Protein AF-A0A220S473-F1 (afdb_monomer)

Mean predicted aligned error: 5.63 Å

Radius of gyration: 16.6 Å; Cα contacts (8 Å, |Δi|>4): 267; chains: 1; bounding box: 44×37×50 Å

Nearest PDB structures (foldseek):
  3cfi-assembly1_A  TM=4.006E-01  e=9.241E-01  Vibrio vulnificus
  3ci0-assembly1_I  TM=5.214E-01  e=5.793E+00  Escherichia coli

Secondary structure (DSSP, 8-state):
-EEEE-TT--EEEEE--TTTGGGGGGGGSTTPPP--SS-PPPEEEEEEETTEEEEEEEEE-TT-TT--EEEEEE-TTTTSTT----GGGEEEEEETTT-TT--B--SPPEEEEEEETTEEEEEEE---BPP---PPP-

pLDDT: mean 88.76, std 12.08, range [38.31, 98.06]

Solvent-accessible surface area (backbone atoms only — not comparable to full-atom values): 8251 Å² total; per-residue (Å²): 91,50,76,41,56,51,96,87,64,52,76,59,45,76,48,71,58,76,63,36,59,81,55,55,66,53,76,75,44,94,83,59,76,94,75,59,54,34,68,25,56,63,34,75,50,78,42,55,57,93,94,35,85,38,34,35,36,37,38,26,13,6,75,7,74,98,22,37,32,40,36,34,30,55,49,67,53,68,82,46,96,85,57,72,80,54,78,80,35,52,71,49,75,47,35,51,89,78,37,75,82,61,22,32,29,56,45,62,48,42,81,48,73,47,81,55,97,90,38,80,40,64,44,76,50,67,56,54,47,73,72,82,82,74,72,74,83,127

Organism: NCBI:txid1853278

Foldseek 3Di:
DDWDADPVRHTLDDDFQPLLVVVPVQVVDPPHDDAQFFPWDKDWDWDQDPNDIFIKIWGWSAPGARRTKIWMFTCRCSPPPPDDDDPVRTPDMDGCVNPVFRAGQNDYWDWDWDDDPNDTDIDIDTDHDGHDPPDDDD

Sequence (138 aa):
MLHISDTDGNEKFAYIPSTVLPKLRNFAEKNDEYIYLNDGSPVAGEVCVNDQQTSVIVGTTGRAEEVAAVYAVDASRMGSSDYSPSASDVMWEFTAADDADLGLPVHKPELGTVKKDGKDIPVAVVSGTGKSNRAKPA

Structure (mmCIF, N/CA/C/O backbone):
data_AF-A0A220S473-F1
#
_entry.id   AF-A0A220S473-F1
#
loop_
_atom_site.group_PDB
_atom_site.id
_atom_site.type_symbol
_atom_site.label_atom_id
_atom_site.label_alt_id
_atom_site.label_comp_id
_atom_site.label_asym_id
_atom_site.label_entity_id
_atom_site.label_seq_id
_atom_site.pdbx_PDB_ins_code
_atom_site.Cartn_x
_atom_site.Cartn_y
_atom_site.Cartn_z
_atom_site.occupancy
_atom_site.B_iso_or_equiv
_atom_site.auth_seq_id
_atom_site.auth_comp_id
_atom_site.auth_asym_id
_atom_site.auth_atom_id
_atom_site.pdbx_PDB_model_num
ATOM 1 N N . MET A 1 1 ? 6.576 4.081 -6.888 1.00 90.12 1 MET A N 1
ATOM 2 C CA . MET A 1 1 ? 6.629 3.571 -5.501 1.00 90.12 1 MET A CA 1
ATOM 3 C C . MET A 1 1 ? 5.532 4.287 -4.724 1.00 90.12 1 MET A C 1
ATOM 5 O O . MET A 1 1 ? 4.943 5.205 -5.293 1.00 90.12 1 MET A O 1
ATOM 9 N N . LEU A 1 2 ? 5.228 3.894 -3.487 1.00 95.06 2 LEU A N 1
ATOM 10 C CA . LEU A 1 2 ? 4.371 4.703 -2.616 1.00 95.06 2 LEU A CA 1
ATOM 11 C C . LEU A 1 2 ? 5.254 5.633 -1.786 1.00 95.06 2 LEU A C 1
ATOM 13 O O . LEU A 1 2 ? 6.176 5.155 -1.131 1.00 95.06 2 LEU A O 1
ATOM 17 N N . HIS A 1 3 ? 4.933 6.922 -1.789 1.00 94.94 3 HIS A N 1
ATOM 18 C CA . HIS A 1 3 ? 5.528 7.913 -0.897 1.00 94.94 3 HIS A CA 1
ATOM 19 C C . HIS A 1 3 ? 4.403 8.604 -0.132 1.00 94.94 3 HIS A C 1
ATOM 21 O O . HIS A 1 3 ? 3.403 9.004 -0.733 1.00 94.94 3 HIS A O 1
ATOM 27 N N . ILE A 1 4 ? 4.560 8.720 1.182 1.00 95.25 4 ILE A N 1
ATOM 28 C CA . ILE A 1 4 ? 3.628 9.401 2.076 1.00 95.25 4 ILE A CA 1
ATOM 29 C C . ILE A 1 4 ? 4.398 10.532 2.739 1.00 95.25 4 ILE A C 1
ATOM 31 O O . ILE A 1 4 ? 5.362 10.286 3.466 1.00 95.25 4 ILE A O 1
ATOM 35 N N . SER A 1 5 ? 3.951 11.761 2.506 1.00 94.81 5 SER A N 1
ATOM 36 C CA . SER A 1 5 ? 4.537 12.968 3.084 1.00 94.81 5 SER A CA 1
ATOM 37 C C . SER A 1 5 ? 3.509 13.716 3.922 1.00 94.81 5 SER A C 1
ATOM 39 O O . SER A 1 5 ? 2.307 13.626 3.665 1.00 94.81 5 SER A O 1
ATOM 41 N N . ASP A 1 6 ? 3.982 14.458 4.921 1.00 93.00 6 ASP A N 1
ATOM 42 C CA . ASP A 1 6 ? 3.139 15.400 5.655 1.00 93.00 6 ASP A CA 1
ATOM 43 C C . ASP A 1 6 ? 2.828 16.662 4.833 1.00 93.00 6 ASP A C 1
ATOM 45 O O . ASP A 1 6 ? 3.258 16.825 3.688 1.00 93.00 6 ASP A O 1
ATOM 49 N N . THR A 1 7 ? 2.052 17.570 5.426 1.00 92.69 7 THR A N 1
ATOM 50 C CA . THR A 1 7 ? 1.643 18.834 4.800 1.00 92.69 7 THR A CA 1
ATOM 51 C C . THR A 1 7 ? 2.805 19.778 4.502 1.00 92.69 7 THR A C 1
ATOM 53 O O . THR A 1 7 ? 2.663 20.642 3.641 1.00 92.69 7 THR A O 1
ATOM 56 N N . ASP A 1 8 ? 3.940 19.605 5.182 1.00 93.88 8 ASP A N 1
ATOM 57 C CA . ASP A 1 8 ? 5.154 20.399 4.985 1.00 93.88 8 ASP A CA 1
ATOM 58 C C . ASP A 1 8 ? 6.089 19.759 3.942 1.00 93.88 8 ASP A C 1
ATOM 60 O O . ASP A 1 8 ? 7.144 20.305 3.617 1.00 93.88 8 ASP A O 1
ATOM 64 N N . GLY A 1 9 ? 5.696 18.608 3.386 1.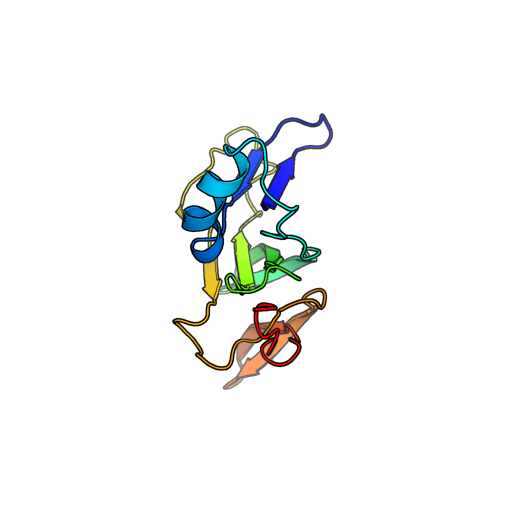00 93.00 9 GLY A N 1
ATOM 65 C CA . GLY A 1 9 ? 6.453 17.869 2.384 1.00 93.00 9 GLY A CA 1
ATOM 66 C C . GLY A 1 9 ? 7.523 16.945 2.962 1.00 93.00 9 GLY A C 1
ATOM 67 O O . GLY A 1 9 ? 8.282 16.361 2.186 1.00 93.00 9 GLY A O 1
ATOM 68 N N . ASN A 1 10 ? 7.590 16.758 4.284 1.00 93.25 10 ASN A N 1
ATOM 69 C CA . ASN A 1 10 ? 8.516 15.794 4.873 1.00 93.25 10 ASN A CA 1
ATOM 70 C C . ASN A 1 10 ? 7.993 14.379 4.637 1.00 93.25 10 ASN A C 1
ATOM 72 O O . ASN A 1 10 ? 6.868 14.051 5.020 1.00 93.25 10 ASN A O 1
ATOM 76 N N . GLU A 1 11 ? 8.823 13.527 4.044 1.00 94.94 11 GLU A N 1
ATOM 77 C CA . GLU A 1 11 ? 8.495 12.118 3.857 1.00 94.94 11 GLU A CA 1
ATOM 78 C C . GLU A 1 11 ? 8.379 11.417 5.217 1.00 94.94 11 GLU A C 1
ATOM 80 O O . GLU A 1 11 ? 9.301 11.439 6.035 1.00 94.94 11 GLU A O 1
ATOM 85 N N . LYS A 1 12 ? 7.217 10.810 5.465 1.00 95.56 12 LYS A N 1
ATOM 86 C CA . LYS A 1 12 ? 6.940 10.000 6.654 1.00 95.56 12 LYS A CA 1
ATOM 87 C C . LYS A 1 12 ? 7.149 8.529 6.383 1.00 95.56 12 LYS A C 1
ATOM 89 O O . LYS A 1 12 ? 7.594 7.828 7.277 1.00 95.56 12 LYS A O 1
ATOM 94 N N . PHE A 1 13 ? 6.815 8.050 5.192 1.00 96.81 13 PHE A N 1
ATOM 95 C CA . PHE A 1 13 ? 6.901 6.633 4.866 1.00 96.81 13 PHE A CA 1
ATOM 96 C C . PHE A 1 13 ? 7.073 6.432 3.364 1.00 96.81 13 PHE A C 1
ATOM 98 O O . PHE A 1 13 ? 6.471 7.146 2.561 1.00 96.81 13 PHE A O 1
ATOM 105 N N . ALA A 1 14 ? 7.846 5.413 3.000 1.00 95.81 14 ALA A N 1
ATOM 106 C CA . ALA A 1 14 ? 8.001 4.974 1.624 1.00 95.81 14 ALA A CA 1
ATOM 107 C C . ALA A 1 14 ? 7.857 3.455 1.552 1.00 95.81 14 ALA A C 1
ATOM 109 O O . ALA A 1 14 ? 8.372 2.730 2.405 1.00 95.81 14 ALA A O 1
ATOM 110 N N . TYR A 1 15 ? 7.189 2.973 0.508 1.00 96.12 15 TYR A N 1
ATOM 111 C CA 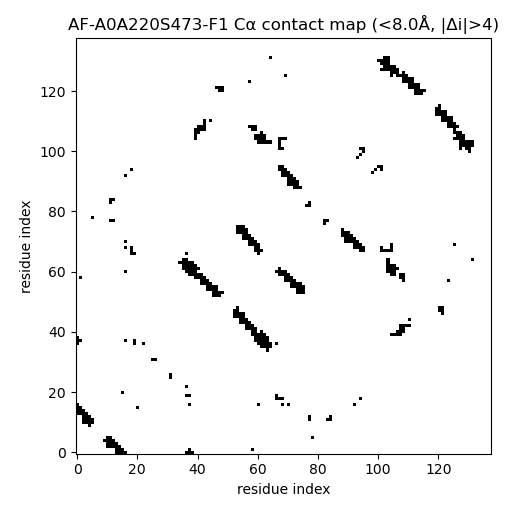. TYR A 1 15 ? 7.039 1.546 0.258 1.00 96.12 15 TYR A CA 1
ATOM 112 C C . TYR A 1 15 ? 7.322 1.194 -1.197 1.00 96.12 15 TYR A C 1
ATOM 114 O O . TYR A 1 15 ? 6.855 1.841 -2.145 1.00 96.12 15 TYR A O 1
ATOM 122 N N . ILE A 1 16 ? 8.103 0.128 -1.352 1.00 94.88 16 ILE A N 1
ATOM 123 C CA . ILE A 1 16 ? 8.471 -0.467 -2.629 1.00 94.88 16 ILE A CA 1
ATOM 124 C C . ILE A 1 16 ? 7.838 -1.862 -2.654 1.00 94.88 16 ILE A C 1
ATOM 126 O O . ILE A 1 16 ? 8.259 -2.707 -1.864 1.00 94.88 16 ILE A O 1
ATOM 130 N N . PRO A 1 17 ? 6.862 -2.114 -3.546 1.00 95.00 17 PRO A N 1
ATOM 131 C CA . PRO A 1 17 ? 6.299 -3.449 -3.728 1.00 95.00 17 PRO A CA 1
ATOM 132 C C . PRO A 1 17 ? 7.397 -4.480 -4.006 1.00 95.00 17 PRO A C 1
ATOM 134 O O . PRO A 1 17 ? 8.363 -4.193 -4.726 1.00 95.00 17 PRO A O 1
ATOM 137 N N . SER A 1 18 ? 7.265 -5.688 -3.463 1.00 94.62 18 SER A N 1
ATOM 138 C CA . SER A 1 18 ? 8.286 -6.734 -3.600 1.00 94.62 18 SER A CA 1
ATOM 139 C C . SER A 1 18 ? 8.522 -7.119 -5.061 1.00 94.62 18 SER A C 1
ATOM 141 O O . SER A 1 18 ? 9.660 -7.356 -5.469 1.00 94.62 18 SER A O 1
ATOM 143 N N . THR A 1 19 ? 7.468 -7.085 -5.878 1.00 93.06 19 THR A N 1
ATOM 144 C CA . THR A 1 19 ? 7.527 -7.337 -7.325 1.00 93.06 19 THR A CA 1
ATOM 145 C C . THR A 1 19 ? 8.331 -6.275 -8.081 1.00 93.06 19 THR A C 1
ATOM 147 O O . THR A 1 19 ? 8.967 -6.582 -9.088 1.00 93.06 19 THR A O 1
ATOM 150 N N . VAL A 1 20 ? 8.364 -5.037 -7.579 1.00 92.00 20 VAL A N 1
ATOM 151 C CA . VAL A 1 20 ? 9.062 -3.893 -8.186 1.00 92.00 20 VAL A CA 1
ATOM 152 C C . VAL A 1 20 ? 10.561 -3.910 -7.891 1.00 92.00 20 VAL A C 1
ATOM 154 O O . VAL A 1 20 ? 11.358 -3.501 -8.739 1.00 92.00 20 VAL A O 1
ATOM 157 N N . LEU A 1 21 ? 10.965 -4.391 -6.712 1.00 90.25 21 LEU A N 1
ATOM 158 C CA . LEU A 1 21 ? 12.350 -4.331 -6.232 1.00 90.25 21 LEU A CA 1
ATOM 159 C C . LEU A 1 21 ? 13.392 -4.865 -7.248 1.00 90.25 21 LEU A C 1
ATOM 161 O O . LEU A 1 21 ? 14.382 -4.168 -7.486 1.00 90.25 21 LEU A O 1
ATOM 165 N N . PRO A 1 22 ? 13.191 -6.014 -7.933 1.00 89.12 22 PRO A N 1
ATOM 166 C CA . PRO A 1 22 ? 14.147 -6.525 -8.921 1.00 89.12 22 PRO A CA 1
ATOM 167 C C . PRO A 1 22 ? 14.284 -5.655 -10.179 1.00 89.12 22 PRO A C 1
ATOM 169 O O . PRO A 1 22 ? 15.301 -5.737 -10.870 1.00 89.12 22 PRO A O 1
ATOM 172 N N . LYS A 1 23 ? 13.269 -4.840 -10.496 1.00 87.62 23 LYS A N 1
ATOM 173 C CA . LYS A 1 23 ? 13.242 -3.972 -11.683 1.00 87.62 23 LYS A CA 1
ATOM 174 C C . LYS A 1 23 ? 13.914 -2.622 -11.449 1.00 87.62 23 LYS A C 1
ATOM 176 O O . LYS A 1 23 ? 14.261 -1.962 -12.419 1.00 87.62 23 LYS A O 1
ATOM 181 N N . LEU A 1 24 ? 14.155 -2.215 -10.200 1.00 86.50 24 LEU A N 1
ATOM 182 C CA . LEU A 1 24 ? 14.772 -0.914 -9.905 1.00 86.50 24 LEU A CA 1
ATOM 183 C C . LEU A 1 24 ? 16.156 -0.740 -10.533 1.00 86.50 24 LEU A C 1
ATOM 185 O O . LEU A 1 24 ? 16.515 0.373 -10.904 1.00 86.50 24 LEU A O 1
ATOM 189 N N . ARG A 1 25 ? 16.917 -1.830 -10.698 1.00 86.12 25 ARG A N 1
ATOM 190 C CA . ARG A 1 25 ? 18.251 -1.789 -11.318 1.00 86.12 25 ARG A CA 1
ATOM 191 C C . ARG A 1 25 ? 18.235 -1.215 -12.740 1.00 86.12 25 ARG A C 1
ATOM 193 O O . ARG A 1 25 ? 19.205 -0.585 -13.137 1.00 86.12 25 ARG A O 1
ATOM 200 N N . ASN A 1 26 ? 17.131 -1.399 -13.461 1.00 83.06 26 ASN A N 1
ATOM 201 C CA . ASN A 1 26 ? 16.961 -0.953 -14.841 1.00 83.06 26 ASN A CA 1
ATOM 202 C C . ASN A 1 26 ? 17.018 0.588 -14.933 1.00 83.06 26 ASN A C 1
ATOM 204 O O . ASN A 1 26 ? 17.613 1.157 -15.836 1.00 83.06 26 ASN A O 1
ATOM 208 N N . PHE A 1 27 ? 16.552 1.305 -13.903 1.00 78.12 27 PHE A N 1
ATOM 209 C CA . PHE A 1 27 ? 16.638 2.774 -13.861 1.00 78.12 27 PHE A CA 1
ATOM 210 C C . PHE A 1 27 ? 18.056 3.328 -13.683 1.00 78.12 27 PHE A C 1
ATOM 212 O O . PHE A 1 27 ? 18.270 4.526 -13.862 1.00 78.12 27 PHE A O 1
ATOM 219 N N . ALA A 1 28 ? 19.025 2.490 -13.310 1.00 83.50 28 ALA A N 1
ATOM 220 C CA . ALA A 1 28 ? 20.423 2.898 -13.265 1.00 83.50 28 ALA A CA 1
ATOM 221 C C . ALA A 1 28 ? 21.091 2.841 -14.654 1.00 83.50 28 ALA A C 1
ATOM 223 O O . ALA A 1 28 ? 22.208 3.339 -14.814 1.00 83.50 28 ALA A O 1
ATOM 224 N N . GLU A 1 29 ? 20.434 2.249 -15.658 1.00 83.44 29 GLU A N 1
ATOM 225 C CA . GLU A 1 29 ? 20.963 2.110 -17.011 1.00 83.44 29 GLU A CA 1
ATOM 226 C C . GLU A 1 29 ? 20.622 3.337 -17.873 1.00 83.44 29 GLU A C 1
ATOM 228 O O . GLU A 1 29 ? 19.496 3.823 -17.922 1.00 83.44 29 GLU A O 1
ATOM 233 N N . LYS A 1 30 ? 21.624 3.874 -18.580 1.00 73.50 30 LYS A N 1
ATOM 234 C CA . LYS A 1 30 ? 21.520 5.163 -19.292 1.00 73.50 30 LYS A CA 1
ATOM 235 C C . LYS A 1 30 ? 20.618 5.133 -20.537 1.00 73.50 30 LYS A C 1
ATOM 237 O O . LYS A 1 30 ? 20.195 6.190 -20.997 1.00 73.50 30 LYS A O 1
ATOM 242 N N . ASN A 1 31 ? 20.373 3.951 -21.096 1.00 74.44 31 ASN A N 1
ATOM 243 C CA . ASN A 1 31 ? 19.667 3.767 -22.366 1.00 74.44 31 ASN A CA 1
ATOM 244 C C . ASN A 1 31 ? 18.330 3.034 -22.199 1.00 74.44 31 ASN A C 1
ATOM 246 O O . ASN A 1 31 ? 17.806 2.527 -23.189 1.00 74.44 31 ASN A O 1
ATOM 250 N N . ASP A 1 32 ? 17.812 2.930 -20.975 1.00 69.81 32 ASP A N 1
ATOM 251 C CA . ASP A 1 32 ? 16.610 2.140 -20.737 1.00 69.81 32 ASP A CA 1
ATOM 252 C C . ASP A 1 32 ? 15.339 2.886 -21.160 1.00 69.81 32 ASP A C 1
ATOM 254 O O . ASP A 1 32 ? 15.196 4.101 -20.979 1.00 69.81 32 ASP A O 1
ATOM 258 N N . GLU A 1 33 ? 14.408 2.140 -21.752 1.00 74.31 33 GLU A N 1
ATOM 259 C CA . GLU A 1 33 ? 13.070 2.643 -22.048 1.00 74.31 33 GLU A CA 1
ATOM 260 C C . GLU A 1 33 ? 12.302 2.874 -20.741 1.00 74.31 33 GLU A C 1
ATOM 262 O O . GLU A 1 33 ? 12.499 2.186 -19.739 1.00 74.31 33 GLU A O 1
ATOM 267 N N . TYR A 1 34 ? 11.407 3.862 -20.737 1.00 79.44 34 TYR A N 1
ATOM 268 C CA . TYR A 1 34 ? 10.601 4.167 -19.561 1.00 79.44 34 TYR A CA 1
ATOM 269 C C . TYR A 1 34 ? 9.744 2.958 -19.156 1.00 79.44 34 TYR A C 1
ATOM 271 O O . TYR A 1 34 ? 8.882 2.520 -19.920 1.00 79.44 34 TYR A O 1
ATOM 279 N N . ILE A 1 35 ? 9.944 2.456 -17.935 1.00 81.94 35 ILE A N 1
ATOM 280 C CA . ILE A 1 35 ? 9.155 1.357 -17.372 1.00 81.94 35 ILE A CA 1
ATOM 281 C C . ILE A 1 35 ? 8.206 1.855 -16.281 1.00 81.94 35 ILE A C 1
ATOM 283 O O . ILE A 1 35 ? 8.566 2.642 -15.406 1.00 81.94 35 ILE A O 1
ATOM 287 N N . TYR A 1 36 ? 6.976 1.349 -16.302 1.00 86.56 36 TYR A N 1
ATOM 288 C CA . TYR A 1 36 ? 6.043 1.526 -15.196 1.00 86.56 36 TYR A CA 1
ATOM 289 C C . TYR A 1 36 ? 6.432 0.576 -14.058 1.00 86.56 36 TYR A C 1
ATOM 291 O O . TYR A 1 36 ? 6.663 -0.606 -14.297 1.00 86.56 36 TYR A O 1
ATOM 299 N N . LEU A 1 37 ? 6.488 1.080 -12.822 1.00 86.94 37 LEU A N 1
ATOM 300 C CA . LEU A 1 37 ? 6.745 0.262 -11.626 1.00 86.94 37 LEU A CA 1
ATOM 301 C C . LEU A 1 37 ? 5.565 0.262 -10.663 1.00 86.94 37 LEU A C 1
ATOM 303 O O . LEU A 1 37 ? 5.109 -0.782 -10.224 1.00 86.94 37 LEU A O 1
ATOM 307 N N . ASN A 1 38 ? 5.089 1.450 -10.303 1.00 90.75 38 ASN A N 1
ATOM 308 C CA . ASN A 1 38 ? 3.977 1.605 -9.380 1.00 90.75 38 ASN A CA 1
ATOM 309 C C . ASN A 1 38 ? 3.231 2.892 -9.711 1.00 90.75 38 ASN A C 1
ATOM 311 O O . ASN A 1 38 ? 3.448 3.921 -9.071 1.00 90.75 38 ASN A O 1
ATOM 315 N N . ASP A 1 39 ? 2.444 2.796 -10.782 1.00 88.00 39 ASP A N 1
ATOM 316 C CA . ASP A 1 39 ? 1.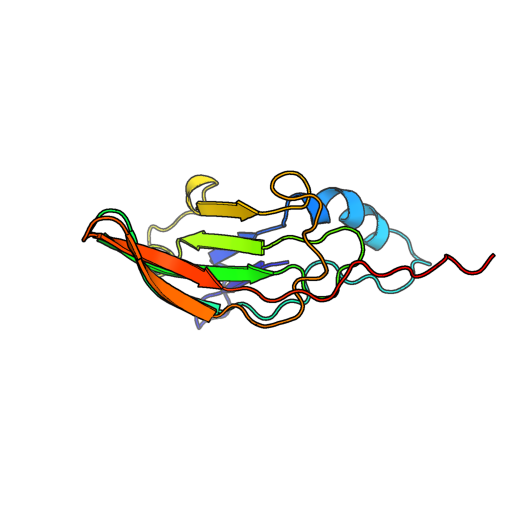673 3.874 -11.422 1.00 88.00 39 ASP A CA 1
ATOM 317 C C . ASP A 1 39 ? 0.175 3.803 -11.055 1.00 88.00 39 ASP A C 1
ATOM 319 O O . ASP A 1 39 ? -0.673 4.449 -11.663 1.00 88.00 39 ASP A O 1
ATOM 323 N N . GLY A 1 40 ? -0.186 2.960 -10.084 1.00 89.25 40 GLY A N 1
ATOM 324 C CA . GLY A 1 40 ? -1.547 2.893 -9.567 1.00 89.25 40 GLY A CA 1
ATOM 325 C C . GLY A 1 40 ? -1.871 4.097 -8.690 1.00 89.25 40 GLY A C 1
ATOM 326 O O . GLY A 1 40 ? -1.034 4.577 -7.926 1.00 89.25 40 GLY A O 1
ATOM 327 N N . SER A 1 41 ? -3.112 4.577 -8.774 1.00 91.69 41 SER A N 1
ATOM 328 C CA . SER A 1 41 ? -3.611 5.608 -7.861 1.00 91.69 41 SER A CA 1
ATOM 329 C C . SER A 1 41 ? -4.023 4.967 -6.535 1.00 91.69 41 SER A C 1
ATOM 331 O O . SER A 1 41 ? -4.956 4.157 -6.541 1.00 91.69 41 SER A O 1
ATOM 333 N N . PRO A 1 42 ? -3.385 5.315 -5.404 1.00 95.50 42 PRO A N 1
ATOM 334 C CA . PRO A 1 42 ? -3.789 4.777 -4.118 1.00 95.50 42 PRO A CA 1
ATOM 335 C C . PRO A 1 42 ? -5.150 5.337 -3.683 1.00 95.50 42 PRO A C 1
ATOM 337 O O . PRO A 1 42 ? -5.593 6.409 -4.113 1.00 95.50 42 PRO A O 1
ATOM 340 N N . VAL A 1 43 ? -5.813 4.610 -2.793 1.00 97.25 43 VAL A N 1
ATOM 341 C CA . VAL A 1 43 ? -6.979 5.074 -2.042 1.00 97.25 43 VAL A CA 1
ATOM 342 C C . VAL A 1 43 ? -6.640 5.054 -0.558 1.00 97.25 43 VAL A C 1
ATOM 344 O O . VAL A 1 43 ? -6.011 4.116 -0.081 1.00 97.25 43 VAL A O 1
ATOM 347 N N . ALA A 1 44 ? -7.051 6.096 0.156 1.00 96.44 44 ALA A N 1
ATOM 348 C CA . ALA A 1 44 ? -6.971 6.161 1.607 1.00 96.44 44 ALA A CA 1
ATOM 349 C C . ALA A 1 44 ? -8.387 6.125 2.186 1.00 96.44 44 ALA A C 1
ATOM 351 O O . ALA A 1 44 ? -9.310 6.688 1.587 1.00 96.44 44 ALA A O 1
ATOM 352 N N . GLY A 1 45 ? -8.562 5.489 3.338 1.00 96.44 45 GLY A N 1
ATOM 353 C CA . GLY A 1 45 ? -9.834 5.473 4.047 1.00 96.44 45 GLY A CA 1
A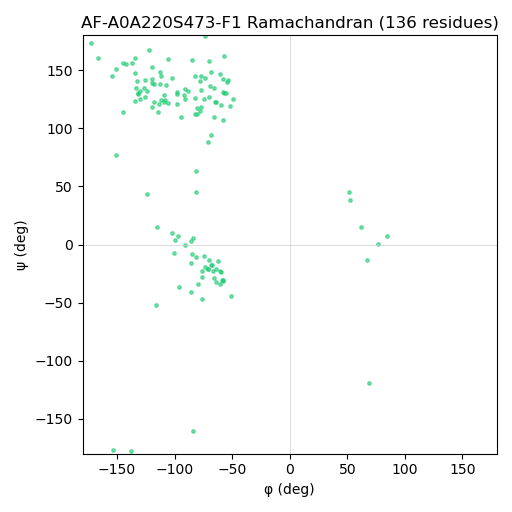TOM 354 C C . GLY A 1 45 ? -9.734 4.835 5.423 1.00 96.44 45 GLY A C 1
ATOM 355 O O . GLY A 1 45 ? -8.705 4.282 5.795 1.00 96.44 45 GLY A O 1
ATOM 356 N N . GLU A 1 46 ? -10.830 4.918 6.164 1.00 96.44 46 GLU A N 1
ATOM 357 C CA . GLU A 1 46 ? -10.965 4.322 7.490 1.00 96.44 46 GLU A CA 1
ATOM 358 C C . GLU A 1 46 ? -11.694 2.986 7.378 1.00 96.44 46 GLU A C 1
ATOM 360 O O . GLU A 1 46 ? -12.761 2.911 6.761 1.00 96.44 46 GLU A O 1
ATOM 365 N N . VAL A 1 47 ? -11.154 1.941 7.998 1.00 95.31 47 VAL A N 1
ATOM 366 C CA . VAL A 1 47 ? -11.826 0.642 8.110 1.00 95.31 47 VAL A CA 1
ATOM 367 C C . VAL A 1 47 ? -11.712 0.100 9.533 1.00 95.31 47 VAL A C 1
ATOM 369 O O . VAL A 1 47 ? -10.845 0.518 10.294 1.00 95.31 47 VAL A O 1
ATOM 372 N N . CYS A 1 48 ? -12.575 -0.845 9.903 1.00 93.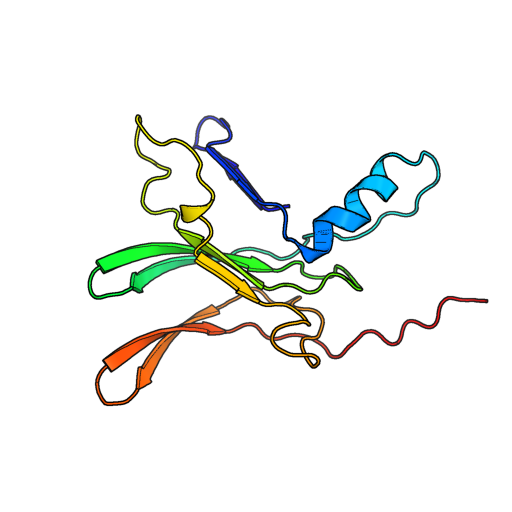00 48 CYS A N 1
ATOM 373 C CA . CYS A 1 48 ? -12.471 -1.530 11.191 1.00 93.00 48 CYS A CA 1
ATOM 374 C C . CYS A 1 48 ? -11.696 -2.844 11.034 1.00 93.0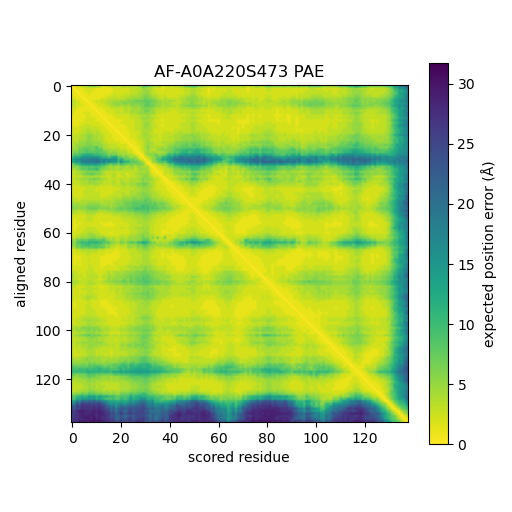0 48 CYS A C 1
ATOM 376 O O . CYS A 1 48 ? -12.216 -3.795 10.449 1.00 93.00 48 CYS A O 1
ATOM 378 N N . VAL A 1 49 ? -10.480 -2.918 11.573 1.00 89.50 49 VAL A N 1
ATOM 379 C CA . VAL A 1 49 ? -9.669 -4.144 11.642 1.00 89.50 49 VAL A CA 1
ATOM 380 C C . VAL A 1 49 ? -9.619 -4.601 13.097 1.00 89.50 49 VAL A C 1
ATOM 382 O O . VAL A 1 49 ? -9.202 -3.845 13.964 1.00 89.50 49 VAL A O 1
ATOM 385 N N . ASN A 1 50 ? -10.045 -5.836 13.386 1.00 87.44 50 ASN A N 1
ATOM 386 C CA . ASN A 1 50 ? -10.072 -6.387 14.754 1.00 87.44 50 ASN A CA 1
ATOM 387 C C . ASN A 1 50 ? -10.786 -5.473 15.773 1.00 87.44 50 ASN A C 1
ATOM 389 O O . ASN A 1 50 ? -10.272 -5.231 16.863 1.00 87.44 50 ASN A O 1
ATOM 393 N N . ASP A 1 51 ? -11.952 -4.940 15.395 1.00 87.50 51 ASP A N 1
ATOM 394 C CA . ASP A 1 51 ? -12.747 -3.999 16.202 1.00 87.50 51 ASP A CA 1
ATOM 395 C C . ASP A 1 51 ? -12.040 -2.663 16.526 1.00 87.50 51 ASP A C 1
ATOM 397 O O . ASP A 1 51 ? -12.495 -1.903 17.382 1.00 87.50 51 ASP A O 1
ATOM 401 N N . GLN A 1 52 ? -10.951 -2.338 15.821 1.00 92.19 52 GLN A N 1
ATOM 402 C CA . GLN A 1 52 ? -10.246 -1.061 15.916 1.00 92.19 52 GLN A CA 1
ATOM 403 C C . GLN A 1 52 ? -10.386 -0.275 14.614 1.00 92.19 52 GLN A C 1
ATOM 405 O O . GLN A 1 52 ? -10.286 -0.840 13.527 1.00 92.19 52 GLN A O 1
ATOM 410 N N . GLN A 1 53 ? -10.620 1.033 14.726 1.00 94.50 53 GLN A N 1
ATOM 411 C CA . GLN A 1 53 ? -10.566 1.930 13.576 1.00 94.50 53 GLN A CA 1
ATOM 412 C C . GLN A 1 53 ? -9.110 2.074 13.123 1.00 94.50 53 GLN A C 1
ATOM 414 O O . GLN A 1 53 ? -8.238 2.404 13.928 1.00 94.50 53 GLN A O 1
ATOM 419 N N . THR A 1 54 ? -8.873 1.822 11.843 1.00 96.06 54 THR A N 1
ATOM 420 C CA . THR A 1 54 ? -7.558 1.841 11.211 1.00 96.06 54 THR A CA 1
ATOM 421 C C . THR A 1 54 ? -7.630 2.701 9.956 1.00 96.06 54 THR A C 1
ATOM 423 O O . THR A 1 54 ? -8.435 2.425 9.059 1.00 96.06 54 THR A O 1
ATOM 426 N N . SER A 1 55 ? -6.757 3.704 9.870 1.00 97.00 55 SER A N 1
ATOM 427 C CA . SER A 1 55 ? -6.529 4.460 8.642 1.00 97.00 55 SER A CA 1
ATOM 428 C C . SER A 1 55 ? -5.667 3.610 7.718 1.00 97.00 55 SER A C 1
ATOM 430 O O . SER A 1 55 ? -4.531 3.282 8.050 1.00 97.00 55 SER A O 1
ATOM 432 N N . VAL A 1 56 ? -6.179 3.253 6.548 1.00 97.44 56 VAL A N 1
ATOM 433 C CA . VAL A 1 56 ? -5.494 2.375 5.590 1.00 97.44 56 VAL A CA 1
ATOM 434 C C . VAL A 1 56 ? -5.282 3.100 4.276 1.00 97.44 56 VAL A C 1
ATOM 436 O O . VAL A 1 56 ? -6.153 3.826 3.791 1.00 97.44 56 VAL A O 1
ATOM 439 N N . ILE A 1 57 ? -4.130 2.847 3.666 1.00 97.62 57 ILE A N 1
ATOM 440 C CA . ILE A 1 57 ? -3.836 3.212 2.286 1.00 97.62 57 ILE A CA 1
ATOM 441 C C . ILE A 1 57 ? -3.683 1.927 1.484 1.00 97.62 57 ILE A C 1
ATOM 443 O O . ILE A 1 57 ? -2.811 1.113 1.777 1.00 97.62 57 ILE A O 1
ATOM 447 N N . VAL A 1 58 ? -4.504 1.761 0.450 1.00 97.88 58 VAL A N 1
ATOM 448 C CA . VAL A 1 58 ? -4.392 0.653 -0.505 1.00 97.88 58 VAL A CA 1
ATOM 449 C C . VAL A 1 58 ? -3.881 1.193 -1.828 1.00 97.88 58 VAL A C 1
ATOM 451 O O . VAL A 1 58 ? -4.466 2.112 -2.404 1.00 97.88 58 VAL A O 1
ATOM 454 N N . GLY A 1 59 ? -2.783 0.623 -2.310 1.00 96.62 59 GLY A N 1
ATOM 455 C CA . GLY A 1 59 ? -2.164 0.979 -3.579 1.00 96.62 59 GLY A CA 1
ATOM 456 C C . GLY A 1 59 ? -2.060 -0.208 -4.525 1.00 96.62 59 GLY A C 1
ATOM 457 O O . GLY A 1 59 ? -2.253 -1.363 -4.142 1.00 96.62 59 GLY A O 1
ATOM 458 N N . THR A 1 60 ? -1.759 0.094 -5.784 1.00 95.44 60 THR A N 1
ATOM 459 C CA . THR A 1 60 ? -1.530 -0.909 -6.823 1.00 95.44 60 THR A CA 1
ATOM 460 C C . THR A 1 60 ? -0.322 -0.523 -7.661 1.00 95.44 60 THR A C 1
ATOM 462 O O . THR A 1 60 ? 0.016 0.658 -7.787 1.00 95.44 60 THR A O 1
ATOM 465 N N . THR A 1 61 ? 0.309 -1.508 -8.298 1.00 94.06 61 THR A N 1
ATOM 466 C CA . THR A 1 61 ? 1.401 -1.224 -9.236 1.00 94.06 61 THR A CA 1
ATOM 467 C C . THR A 1 61 ? 0.912 -0.654 -10.574 1.00 94.06 61 THR A C 1
ATOM 469 O O . THR A 1 61 ? 1.695 -0.102 -11.354 1.00 94.06 61 THR A O 1
ATOM 472 N N . GLY A 1 62 ? -0.402 -0.679 -10.817 1.00 92.44 62 GLY A N 1
ATOM 473 C CA . GLY A 1 62 ? -1.051 -0.044 -11.957 1.00 92.44 62 GLY A CA 1
ATOM 474 C C . GLY A 1 62 ? -0.701 -0.720 -13.279 1.00 92.44 62 GLY A C 1
ATOM 475 O O . GLY A 1 62 ? -1.009 -1.889 -13.500 1.00 92.44 62 GLY A O 1
ATOM 476 N N . ARG A 1 63 ? -0.074 0.040 -14.184 1.00 88.00 63 ARG A N 1
ATOM 477 C CA . ARG A 1 63 ? 0.304 -0.395 -15.544 1.00 88.00 63 ARG A CA 1
ATOM 478 C C . ARG A 1 63 ? 1.633 -1.143 -15.608 1.00 88.00 63 ARG A C 1
ATOM 480 O O . ARG A 1 63 ? 2.125 -1.407 -16.701 1.00 88.00 63 ARG A O 1
ATOM 487 N N . ALA A 1 64 ? 2.235 -1.424 -14.460 1.00 84.31 64 ALA A N 1
ATOM 488 C CA . ALA A 1 64 ? 3.521 -2.083 -14.383 1.00 84.31 64 ALA A CA 1
ATOM 489 C C . ALA A 1 64 ? 3.405 -3.541 -14.850 1.00 84.31 64 ALA A C 1
ATOM 491 O O . ALA A 1 64 ? 3.026 -4.437 -14.094 1.00 84.31 64 ALA A O 1
ATOM 492 N N . GLU A 1 65 ? 3.686 -3.757 -16.138 1.00 75.44 65 GLU A N 1
ATOM 493 C CA . GLU A 1 65 ? 3.732 -5.087 -16.736 1.00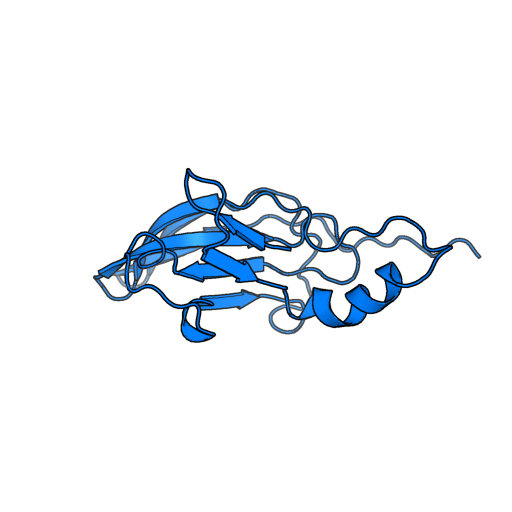 75.44 65 GLU A CA 1
ATOM 494 C C . GLU A 1 65 ? 4.771 -5.950 -15.988 1.00 75.44 65 GLU A C 1
ATOM 496 O O . GLU A 1 65 ? 5.802 -5.455 -15.535 1.00 75.44 65 GLU A O 1
ATOM 501 N N . GLU A 1 66 ? 4.475 -7.242 -15.814 1.00 82.75 66 GLU A N 1
ATOM 502 C CA . GLU A 1 66 ? 5.299 -8.234 -15.089 1.00 82.75 66 GLU A CA 1
ATOM 503 C C . GLU A 1 66 ? 5.440 -8.046 -13.565 1.00 82.75 66 GLU A C 1
ATOM 505 O O . GLU A 1 66 ? 5.866 -8.983 -12.892 1.00 82.75 66 GLU A O 1
ATOM 510 N N . VAL A 1 67 ? 5.069 -6.891 -13.003 1.00 88.19 67 VAL A N 1
ATOM 511 C CA . VAL A 1 67 ? 5.196 -6.593 -11.561 1.00 88.19 67 VAL A CA 1
ATOM 512 C C . VAL A 1 67 ? 3.852 -6.204 -10.939 1.00 88.19 67 VAL A C 1
ATOM 514 O O . VAL A 1 67 ? 3.730 -5.251 -10.176 1.00 88.19 67 VAL A O 1
ATOM 517 N N . ALA A 1 68 ? 2.802 -6.944 -11.296 1.00 92.31 68 ALA A N 1
ATOM 518 C CA . ALA A 1 68 ? 1.460 -6.749 -10.758 1.00 92.31 68 ALA A CA 1
ATOM 519 C C . ALA A 1 68 ? 1.421 -7.030 -9.245 1.00 92.31 68 ALA A C 1
ATOM 521 O O . ALA A 1 68 ? 1.746 -8.133 -8.801 1.00 92.31 68 ALA A O 1
ATOM 522 N N . ALA A 1 69 ? 0.998 -6.034 -8.468 1.00 94.81 69 ALA A N 1
ATOM 523 C CA . ALA A 1 69 ? 0.742 -6.169 -7.044 1.00 94.81 69 ALA A CA 1
ATOM 524 C C . ALA A 1 69 ? -0.337 -5.184 -6.579 1.00 94.81 69 ALA A C 1
ATOM 526 O O . ALA A 1 69 ? -0.494 -4.084 -7.126 1.00 94.81 69 ALA A O 1
ATOM 527 N N . VAL A 1 70 ? -1.056 -5.586 -5.538 1.00 95.94 70 VAL A N 1
ATOM 528 C CA . VAL A 1 70 ? -1.925 -4.742 -4.714 1.00 95.94 70 VAL A CA 1
ATOM 529 C C . VAL A 1 70 ? -1.378 -4.812 -3.297 1.00 95.94 70 VAL A C 1
ATOM 531 O O . VAL A 1 70 ? -0.987 -5.881 -2.851 1.00 95.94 70 VAL A O 1
ATOM 534 N N . TYR A 1 71 ? -1.334 -3.707 -2.572 1.00 97.44 71 TYR A N 1
ATOM 535 C CA . TYR A 1 71 ? -0.788 -3.691 -1.216 1.00 97.44 71 TYR A CA 1
ATOM 536 C C . TYR A 1 71 ? -1.588 -2.759 -0.319 1.00 97.44 71 TYR A C 1
ATOM 538 O O . TYR A 1 71 ? -2.193 -1.797 -0.799 1.00 97.44 71 TYR A O 1
ATOM 546 N N . ALA A 1 72 ? -1.547 -3.022 0.983 1.00 97.94 72 ALA A N 1
ATOM 547 C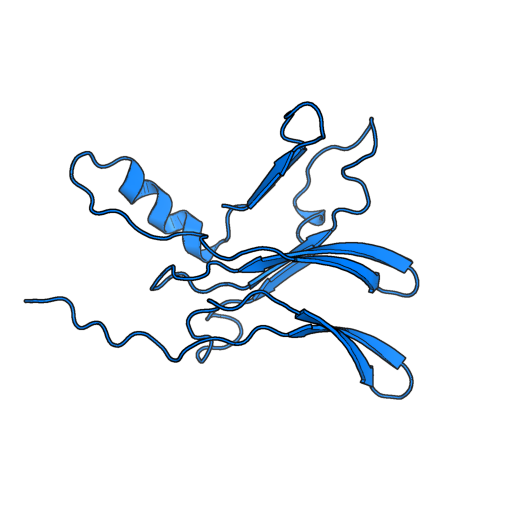 CA . ALA A 1 72 ? -2.130 -2.160 1.999 1.00 97.94 72 ALA A CA 1
ATOM 548 C C . ALA A 1 72 ? -1.110 -1.775 3.067 1.00 97.94 72 ALA A C 1
ATOM 550 O O . ALA A 1 72 ? -0.288 -2.586 3.499 1.00 97.94 72 ALA A O 1
ATOM 551 N N . VAL A 1 73 ? -1.212 -0.527 3.505 1.00 98.06 73 VAL A N 1
ATOM 552 C CA . VAL A 1 73 ? -0.377 0.085 4.535 1.00 98.06 73 VAL A CA 1
ATOM 553 C C . VAL A 1 73 ? -1.286 0.678 5.608 1.00 98.06 73 VAL A C 1
ATOM 555 O O . VAL A 1 73 ? -2.262 1.357 5.280 1.00 98.06 73 VAL A O 1
ATOM 558 N N . ASP A 1 74 ? -0.961 0.434 6.874 1.00 97.19 74 ASP A N 1
ATOM 559 C CA . ASP A 1 74 ? -1.584 1.070 8.030 1.00 97.19 74 ASP A CA 1
ATOM 560 C C . ASP A 1 74 ? -0.962 2.456 8.227 1.00 97.19 74 ASP A C 1
ATOM 562 O O . ASP A 1 74 ? 0.215 2.598 8.549 1.00 97.19 74 ASP A O 1
ATOM 566 N N . ALA A 1 75 ? -1.763 3.491 8.008 1.00 96.62 75 ALA A N 1
ATOM 567 C CA . ALA A 1 75 ? -1.373 4.887 8.130 1.00 96.62 75 ALA A CA 1
ATOM 568 C C . ALA A 1 75 ? -1.819 5.527 9.457 1.00 96.62 75 ALA A C 1
ATOM 570 O O . ALA A 1 75 ? -1.595 6.722 9.660 1.00 96.62 75 ALA A O 1
ATOM 571 N N . SER A 1 76 ? -2.416 4.762 10.378 1.00 95.69 76 SER A N 1
ATOM 572 C CA . SER A 1 76 ? -3.088 5.280 11.583 1.00 95.69 76 SER A CA 1
ATOM 573 C C . SER A 1 76 ? -2.167 6.107 12.481 1.00 95.69 76 SER A C 1
ATOM 575 O O . SER A 1 76 ? -2.607 7.040 13.151 1.00 95.69 76 SER A O 1
ATOM 577 N N . ARG A 1 77 ? -0.870 5.776 12.503 1.00 95.00 77 ARG A N 1
ATOM 578 C CA . ARG A 1 77 ? 0.131 6.440 13.352 1.00 95.00 77 ARG A CA 1
ATOM 579 C C . ARG A 1 77 ? 0.996 7.466 12.629 1.00 95.00 77 ARG A C 1
ATOM 581 O O . ARG A 1 77 ? 1.739 8.179 13.292 1.00 95.00 77 ARG A O 1
ATOM 588 N N . MET A 1 78 ? 0.902 7.587 11.305 1.00 94.25 78 MET A N 1
ATOM 589 C CA . MET A 1 78 ? 1.845 8.391 10.509 1.00 94.25 78 MET A CA 1
ATOM 590 C C . MET A 1 78 ? 1.757 9.902 10.772 1.00 94.25 78 MET A C 1
ATOM 592 O O . MET A 1 78 ? 2.685 10.642 10.448 1.00 94.25 78 MET A O 1
ATOM 596 N N . GLY A 1 79 ? 0.657 10.366 11.374 1.00 90.69 79 GLY A N 1
ATOM 597 C CA . GLY A 1 79 ? 0.496 11.749 11.830 1.00 90.69 79 GLY A CA 1
ATOM 598 C C . GLY A 1 79 ? 1.074 12.037 13.222 1.00 90.69 79 GLY A C 1
ATOM 599 O O . GLY A 1 79 ? 1.092 13.193 13.641 1.00 90.69 79 GLY A O 1
ATOM 600 N N . SER A 1 80 ? 1.515 11.020 13.968 1.00 92.62 80 SER A N 1
ATOM 601 C CA . SER A 1 80 ? 2.067 11.197 15.315 1.00 92.62 80 SER A CA 1
ATOM 602 C C . SER A 1 80 ? 3.499 11.739 15.271 1.00 92.62 80 SER A C 1
ATOM 604 O O . SER A 1 80 ? 4.288 11.394 14.394 1.00 92.62 80 SER A O 1
ATOM 606 N N . SER A 1 81 ? 3.863 12.587 16.236 1.00 90.00 81 SER A N 1
ATOM 607 C CA . SER A 1 81 ? 5.198 13.202 16.305 1.00 90.00 81 SER A CA 1
ATOM 608 C C . SER A 1 81 ? 6.315 12.223 16.681 1.00 90.00 81 SER A C 1
ATOM 610 O O . SER A 1 81 ? 7.480 12.496 16.406 1.00 90.00 81 SER A O 1
ATOM 612 N N . ASP A 1 82 ? 5.968 11.100 17.309 1.00 92.94 82 ASP A N 1
ATOM 613 C CA . ASP A 1 82 ? 6.862 10.008 17.700 1.00 92.94 82 ASP A CA 1
ATOM 614 C C . ASP A 1 82 ? 6.867 8.849 16.688 1.00 92.94 82 ASP A C 1
ATOM 616 O O . ASP A 1 82 ? 7.439 7.792 16.957 1.00 92.94 82 ASP A O 1
ATOM 620 N N . TYR A 1 83 ? 6.214 9.022 15.536 1.00 94.88 83 TYR A N 1
ATOM 621 C CA . TYR A 1 83 ? 6.125 7.987 14.518 1.00 94.88 83 TYR A CA 1
ATOM 622 C C . TYR A 1 83 ? 7.495 7.670 13.904 1.00 94.88 83 TYR A C 1
ATOM 624 O O . TYR A 1 83 ? 8.246 8.564 13.507 1.00 94.88 83 TYR A O 1
ATOM 632 N N . SER A 1 84 ? 7.781 6.374 13.776 1.00 94.75 84 SER A N 1
ATOM 633 C CA . SER A 1 84 ? 8.928 5.839 13.047 1.00 94.75 84 SER A CA 1
ATOM 634 C C . SER A 1 84 ? 8.451 4.722 12.119 1.00 94.75 84 SER A C 1
ATOM 636 O O . SER A 1 84 ? 7.807 3.795 12.613 1.00 94.75 84 SER A O 1
ATOM 638 N N . PRO A 1 85 ? 8.817 4.754 10.826 1.00 95.44 85 PRO A N 1
ATOM 639 C CA . PRO A 1 85 ? 8.517 3.687 9.876 1.00 95.44 85 PRO A CA 1
ATOM 640 C C . PRO A 1 85 ? 9.006 2.318 10.331 1.00 95.44 85 PRO A C 1
ATOM 642 O O . PRO A 1 85 ? 10.128 2.176 10.826 1.00 95.44 85 PRO A O 1
ATOM 645 N N . SER A 1 86 ? 8.187 1.303 10.093 1.00 95.75 86 SER A N 1
ATOM 646 C CA . SER A 1 86 ? 8.461 -0.092 10.405 1.00 95.75 86 SER A CA 1
ATOM 647 C C . SER A 1 86 ? 7.865 -1.017 9.344 1.00 95.75 86 SER A C 1
ATOM 649 O O . SER A 1 86 ? 6.880 -0.704 8.681 1.00 95.75 86 SER A O 1
ATOM 651 N N . ALA A 1 87 ? 8.424 -2.223 9.221 1.00 94.75 87 ALA A N 1
ATOM 652 C CA . ALA A 1 87 ? 7.841 -3.270 8.382 1.00 94.75 87 ALA A CA 1
ATOM 653 C C . ALA A 1 87 ? 6.415 -3.658 8.823 1.00 94.75 87 ALA A C 1
ATOM 655 O O . ALA A 1 87 ? 5.638 -4.136 8.005 1.00 94.75 87 ALA A O 1
ATOM 656 N N . SER A 1 88 ? 6.064 -3.427 10.094 1.00 95.56 88 SER A N 1
ATOM 657 C CA . SER A 1 88 ? 4.718 -3.666 10.629 1.00 95.56 88 SER A CA 1
ATOM 658 C C . SER A 1 88 ? 3.647 -2.726 10.074 1.00 95.56 88 SER A C 1
ATOM 660 O O . SER A 1 88 ? 2.470 -3.038 10.210 1.00 95.56 88 SER A O 1
ATOM 662 N N . ASP A 1 89 ? 4.035 -1.599 9.470 1.00 96.94 89 ASP A N 1
ATOM 663 C CA . ASP A 1 89 ? 3.086 -0.679 8.834 1.00 96.94 89 ASP A CA 1
ATOM 664 C C . ASP A 1 89 ? 2.561 -1.258 7.509 1.00 96.94 89 ASP A C 1
ATOM 666 O O . ASP A 1 89 ? 1.507 -0.859 7.025 1.00 96.94 89 ASP A O 1
ATOM 670 N N . VAL A 1 90 ? 3.261 -2.232 6.914 1.00 97.56 90 VAL A N 1
ATOM 671 C CA . VAL A 1 90 ? 2.774 -2.969 5.743 1.00 97.56 90 VAL A CA 1
ATOM 672 C C . VAL A 1 90 ? 1.845 -4.080 6.221 1.00 97.56 90 VAL A C 1
ATOM 674 O O . VAL A 1 90 ? 2.280 -5.047 6.844 1.00 97.56 90 VAL A O 1
ATOM 677 N N . MET A 1 91 ? 0.556 -3.957 5.908 1.00 96.69 91 MET A N 1
ATOM 678 C CA . MET A 1 91 ? -0.460 -4.914 6.346 1.00 96.69 91 MET A CA 1
ATOM 679 C C . MET A 1 91 ? -0.394 -6.202 5.524 1.00 96.69 91 MET A C 1
ATOM 681 O O . MET A 1 91 ? -0.444 -7.301 6.074 1.00 96.69 91 MET A O 1
ATOM 685 N N . TRP A 1 92 ? -0.314 -6.059 4.200 1.00 96.69 92 TRP A N 1
ATOM 686 C CA . TRP A 1 92 ? -0.220 -7.163 3.250 1.00 96.69 92 TRP A CA 1
ATOM 687 C C . TRP A 1 92 ? 0.194 -6.666 1.863 1.00 96.69 92 TRP A C 1
ATOM 689 O O . TRP A 1 92 ? 0.018 -5.497 1.511 1.00 96.69 92 TRP A O 1
ATOM 699 N N . GLU A 1 93 ? 0.690 -7.598 1.057 1.00 97.00 93 GLU A N 1
ATOM 700 C CA . GLU A 1 93 ? 0.911 -7.449 -0.377 1.00 97.00 93 GLU A CA 1
ATOM 701 C C . GLU A 1 93 ? 0.312 -8.681 -1.065 1.00 97.00 93 GLU A C 1
ATOM 703 O O . GLU A 1 93 ? 0.549 -9.803 -0.631 1.00 97.00 93 GLU A O 1
ATOM 708 N N . PHE A 1 94 ? -0.494 -8.459 -2.098 1.00 95.44 94 PHE A N 1
ATOM 709 C CA . PHE A 1 94 ? -1.141 -9.473 -2.917 1.00 95.44 94 PHE A CA 1
ATOM 710 C C . PHE A 1 94 ? -0.538 -9.437 -4.319 1.00 95.44 94 PHE A C 1
ATOM 712 O O . PHE A 1 94 ? -0.521 -8.391 -4.978 1.00 95.44 94 PHE A O 1
ATOM 719 N N . THR A 1 95 ? -0.039 -10.577 -4.774 1.00 94.12 95 THR A N 1
ATOM 720 C CA . THR A 1 95 ? 0.784 -10.711 -5.978 1.00 94.12 95 THR A CA 1
ATOM 721 C C . THR A 1 95 ? 0.385 -11.938 -6.798 1.00 94.12 95 THR A C 1
ATOM 723 O O . THR A 1 95 ? -0.496 -12.710 -6.425 1.00 94.12 95 THR A O 1
ATOM 726 N N . ALA A 1 96 ? 1.103 -12.176 -7.899 1.00 90.56 96 ALA A N 1
ATOM 727 C CA . ALA A 1 96 ? 0.980 -13.412 -8.669 1.00 90.56 96 ALA A CA 1
ATOM 728 C C . ALA A 1 96 ? 1.367 -14.690 -7.887 1.00 90.56 96 ALA A C 1
ATOM 730 O O . ALA A 1 96 ? 1.087 -15.792 -8.357 1.00 90.56 96 ALA A O 1
ATOM 731 N N . ALA A 1 97 ? 2.036 -14.565 -6.731 1.00 92.12 97 ALA A N 1
ATOM 732 C CA . ALA A 1 97 ? 2.304 -15.696 -5.841 1.00 92.12 97 ALA A CA 1
ATOM 733 C C . ALA A 1 97 ? 1.060 -16.118 -5.040 1.00 92.12 97 ALA A C 1
ATOM 735 O O . ALA A 1 97 ? 0.942 -17.289 -4.683 1.00 92.12 97 ALA A O 1
ATOM 736 N N . ASP A 1 98 ? 0.146 -15.179 -4.786 1.00 94.25 98 ASP A N 1
ATOM 737 C CA . ASP A 1 98 ? -1.118 -15.411 -4.085 1.00 94.25 98 ASP A CA 1
ATOM 738 C C . ASP A 1 98 ? -2.206 -15.880 -5.055 1.00 94.25 98 ASP A C 1
ATOM 740 O O . ASP A 1 98 ? -2.954 -16.810 -4.753 1.00 94.25 98 ASP A O 1
ATOM 744 N N . ASP A 1 99 ? -2.258 -15.274 -6.245 1.00 90.75 99 ASP A N 1
ATOM 745 C CA . ASP A 1 99 ? -3.133 -15.690 -7.338 1.00 90.75 99 ASP A CA 1
ATOM 746 C C . ASP A 1 99 ? -2.453 -15.478 -8.692 1.00 90.75 99 ASP A C 1
ATOM 748 O O . ASP A 1 99 ? -2.207 -14.351 -9.131 1.00 90.75 99 ASP A O 1
ATOM 752 N N . ALA A 1 100 ? -2.178 -16.584 -9.385 1.00 88.81 100 ALA A N 1
ATOM 753 C CA . ALA A 1 100 ? -1.549 -16.554 -10.695 1.00 88.81 100 ALA A CA 1
ATOM 754 C C . ALA A 1 100 ? -2.389 -15.792 -11.730 1.00 88.81 100 ALA A C 1
ATOM 756 O O . ALA A 1 100 ? -1.814 -15.319 -12.708 1.00 88.81 100 ALA A O 1
ATOM 757 N N . ASP A 1 101 ? -3.699 -15.648 -11.547 1.00 87.69 101 ASP A N 1
ATOM 758 C CA . ASP A 1 101 ? -4.594 -14.924 -12.449 1.00 87.69 101 ASP A CA 1
ATOM 759 C C . ASP A 1 101 ? -4.661 -13.419 -12.159 1.00 87.69 101 ASP A C 1
ATOM 761 O O . ASP A 1 101 ? -5.356 -12.688 -12.873 1.00 87.69 101 ASP A O 1
ATOM 765 N N . LEU A 1 102 ? -3.879 -12.917 -11.193 1.00 87.31 102 LEU A N 1
ATOM 766 C CA . LEU A 1 102 ? -3.705 -11.484 -10.990 1.00 87.31 102 LEU A CA 1
ATOM 767 C C . LEU A 1 102 ? -3.168 -10.827 -12.272 1.00 87.31 102 LEU A C 1
ATOM 769 O O . LEU A 1 102 ? -2.010 -10.988 -12.671 1.00 87.31 102 LEU A O 1
ATOM 773 N N . GLY A 1 103 ? -4.055 -10.089 -12.932 1.00 87.88 103 GLY A N 1
ATOM 774 C CA . GLY A 1 103 ? -3.748 -9.261 -14.088 1.00 87.88 103 GLY A CA 1
ATOM 775 C C . GLY A 1 103 ? -3.212 -7.883 -13.695 1.00 87.88 103 GLY A C 1
ATOM 776 O O . GLY A 1 103 ? -2.755 -7.685 -12.574 1.00 87.88 103 GLY A O 1
ATOM 777 N N . LEU A 1 104 ? -3.268 -6.905 -14.604 1.00 90.62 104 LEU A N 1
ATOM 778 C CA . LEU A 1 104 ? -2.766 -5.554 -14.312 1.00 90.62 104 LEU A CA 1
ATOM 779 C C . LEU A 1 104 ? -3.782 -4.778 -13.461 1.00 90.62 104 LEU A C 1
ATOM 781 O O . LEU A 1 104 ? -4.867 -4.478 -13.973 1.00 90.62 104 LEU A O 1
ATOM 785 N N . PRO A 1 105 ? -3.466 -4.403 -12.207 1.00 91.62 105 PRO A N 1
ATOM 786 C CA . PRO A 1 105 ? -4.402 -3.735 -11.305 1.00 91.62 105 PRO A CA 1
ATOM 787 C C . PRO A 1 105 ? -4.471 -2.225 -11.596 1.00 91.62 105 PRO A C 1
ATOM 789 O O . PRO A 1 105 ? -4.081 -1.391 -10.780 1.00 91.62 105 PRO A O 1
ATOM 792 N N . VAL A 1 106 ? -4.926 -1.861 -12.797 1.00 90.94 106 VAL A N 1
ATOM 793 C CA . VAL A 1 106 ? -4.924 -0.473 -13.300 1.00 90.94 106 VAL A CA 1
ATOM 794 C C . VAL A 1 106 ? -6.012 0.409 -12.695 1.00 90.94 106 VAL A C 1
ATOM 796 O O . VAL A 1 106 ? -5.882 1.633 -12.716 1.00 90.94 106 VAL A O 1
ATOM 799 N N . HIS A 1 107 ? -7.094 -0.181 -12.190 1.00 89.75 107 HIS A N 1
ATOM 800 C CA . HIS A 1 107 ? -8.184 0.587 -11.608 1.00 89.75 107 HIS A CA 1
ATOM 801 C C . HIS A 1 107 ? -7.873 0.961 -10.163 1.00 89.75 107 HIS A C 1
ATOM 803 O O . HIS A 1 107 ? -7.263 0.194 -9.416 1.00 89.75 107 HIS A O 1
ATOM 809 N N . LYS A 1 108 ? -8.332 2.152 -9.772 1.00 93.25 108 LYS A N 1
ATOM 810 C CA . LYS A 1 108 ? -8.249 2.615 -8.390 1.00 93.25 108 LYS A CA 1
ATOM 811 C C . LYS A 1 108 ? -8.984 1.617 -7.477 1.00 93.25 108 LYS A C 1
ATOM 813 O O . LYS A 1 108 ? -10.128 1.285 -7.794 1.00 93.25 108 LYS A O 1
ATOM 818 N N . PRO A 1 109 ? -8.374 1.168 -6.367 1.00 95.12 109 PRO A N 1
ATOM 819 C CA . PRO A 1 109 ? -9.056 0.313 -5.407 1.00 95.12 109 PRO A CA 1
ATOM 820 C C . PRO A 1 109 ? -10.283 0.998 -4.803 1.00 95.12 109 PRO A C 1
ATOM 822 O O . PRO A 1 109 ? -10.280 2.209 -4.557 1.00 95.12 109 PRO A O 1
ATOM 825 N N . GLU A 1 110 ? -11.306 0.205 -4.511 1.00 95.69 110 GLU A N 1
ATOM 826 C CA . GLU A 1 110 ? -12.466 0.615 -3.729 1.00 95.69 110 GLU A CA 1
ATOM 827 C C . GLU A 1 110 ? -12.416 -0.065 -2.361 1.00 95.69 110 GLU A C 1
ATOM 829 O O . GLU A 1 110 ? -12.231 -1.279 -2.264 1.00 95.69 110 GLU A O 1
ATOM 834 N N . LEU A 1 111 ? -12.552 0.725 -1.297 1.00 96.00 111 LEU A N 1
ATOM 835 C CA . LEU A 1 111 ? -12.628 0.207 0.065 1.00 96.00 111 LEU A CA 1
ATOM 836 C C . LEU A 1 111 ? -14.089 -0.045 0.414 1.00 96.00 111 LEU A C 1
ATOM 838 O O . LEU A 1 111 ? -14.944 0.810 0.186 1.00 96.00 111 LEU A O 1
ATOM 842 N N . GLY A 1 112 ? -14.367 -1.205 0.992 1.00 93.81 112 GLY A N 1
ATOM 843 C CA . GLY A 1 112 ? -15.711 -1.574 1.399 1.00 93.81 112 GLY A CA 1
ATOM 844 C C . GLY A 1 112 ? -15.715 -2.558 2.554 1.00 93.81 112 GLY A C 1
ATOM 845 O O . GLY A 1 112 ? -14.676 -2.959 3.076 1.00 93.81 112 GLY A O 1
ATOM 846 N N . THR A 1 113 ? -16.920 -2.971 2.924 1.00 93.75 113 THR A N 1
ATOM 847 C CA . THR A 1 113 ? -17.151 -3.940 3.990 1.00 93.75 113 THR A CA 1
ATOM 848 C C . THR A 1 113 ? -18.084 -5.018 3.476 1.00 93.75 113 THR A C 1
ATOM 850 O O . THR A 1 113 ? -19.135 -4.720 2.908 1.00 93.75 113 THR A O 1
ATOM 853 N N . VAL A 1 114 ? -17.724 -6.277 3.700 1.00 93.75 114 VAL A N 1
ATOM 854 C CA . VAL A 1 114 ? -18.585 -7.428 3.407 1.00 93.75 114 VAL A CA 1
ATOM 855 C C . VAL A 1 114 ? -19.000 -8.114 4.698 1.00 93.75 114 VAL A C 1
ATOM 857 O O . VAL A 1 114 ? -18.249 -8.141 5.670 1.00 93.75 114 VAL A O 1
ATOM 860 N N . LYS A 1 115 ? -20.199 -8.698 4.708 1.00 93.19 115 LYS A N 1
ATOM 861 C CA . LYS A 1 115 ? -20.678 -9.508 5.831 1.00 93.19 115 LYS A CA 1
ATOM 862 C C . LYS A 1 115 ? -20.306 -10.969 5.621 1.00 93.19 115 LYS A C 1
ATOM 864 O O . LYS A 1 115 ? -20.697 -11.564 4.619 1.00 93.19 115 LYS A O 1
ATOM 869 N N . LYS A 1 116 ? -19.617 -11.564 6.592 1.00 91.06 116 LYS A N 1
ATOM 870 C CA . LYS A 1 116 ? -19.322 -13.001 6.644 1.00 91.06 116 LYS A CA 1
ATOM 871 C C . LYS A 1 116 ? -19.607 -13.520 8.046 1.00 91.06 116 LYS A C 1
ATOM 873 O O . LYS A 1 116 ? -19.084 -12.987 9.018 1.00 91.06 116 LYS A O 1
ATOM 878 N N . ASP A 1 117 ? -20.469 -14.528 8.152 1.00 92.38 117 ASP A N 1
ATOM 879 C CA . ASP A 1 117 ? -20.858 -15.150 9.429 1.00 92.38 117 ASP A CA 1
ATOM 880 C C . ASP A 1 117 ? -21.334 -14.135 10.492 1.00 92.38 117 ASP A C 1
ATOM 882 O O . ASP A 1 117 ? -21.021 -14.238 11.676 1.00 92.38 117 ASP A O 1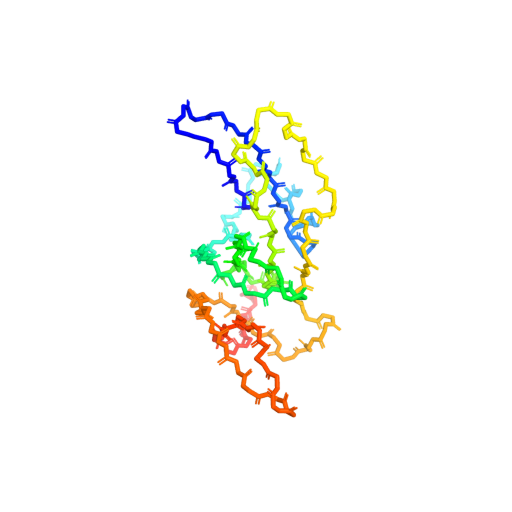
ATOM 886 N N . GLY A 1 118 ? -22.069 -13.106 10.053 1.00 88.50 118 GLY A N 1
ATOM 887 C CA . GLY A 1 118 ? -22.573 -12.031 10.917 1.00 88.50 118 GLY A CA 1
ATOM 888 C C . GLY A 1 118 ? -21.533 -10.982 11.329 1.00 88.50 118 GLY A C 1
ATOM 889 O O . GLY A 1 118 ? -21.891 -10.037 12.027 1.00 88.50 118 GLY A O 1
ATOM 890 N N . LYS A 1 119 ? -20.279 -11.113 10.882 1.00 87.81 119 LYS A N 1
ATOM 891 C CA . LYS A 1 119 ? -19.197 -10.151 11.118 1.00 87.81 119 LYS A CA 1
ATOM 892 C C . LYS A 1 119 ? -18.944 -9.293 9.886 1.00 87.81 119 LYS A C 1
ATOM 894 O O . LYS A 1 119 ? -19.016 -9.777 8.756 1.00 87.81 119 LYS A O 1
ATOM 899 N N . ASP A 1 120 ? -18.627 -8.031 10.132 1.00 90.38 120 ASP A N 1
ATOM 900 C CA . ASP A 1 120 ? -18.192 -7.087 9.112 1.00 90.38 120 ASP A CA 1
ATOM 901 C C . ASP A 1 120 ? -16.690 -7.287 8.862 1.00 90.38 120 ASP A C 1
ATOM 903 O O . ASP A 1 120 ? -15.894 -7.296 9.800 1.00 90.38 120 ASP A O 1
ATOM 907 N N . ILE A 1 121 ? -16.308 -7.501 7.603 1.00 92.62 121 ILE A N 1
ATOM 908 C CA . ILE A 1 121 ? -14.921 -7.704 7.176 1.00 92.62 121 ILE A CA 1
ATOM 909 C C . ILE A 1 121 ? -14.549 -6.578 6.210 1.00 92.62 121 ILE A C 1
ATOM 911 O O . ILE A 1 121 ? -15.220 -6.438 5.180 1.00 92.62 121 ILE A O 1
ATOM 915 N N . PRO A 1 122 ? -13.498 -5.793 6.500 1.00 94.69 122 PRO A N 1
ATOM 916 C CA . PRO A 1 122 ? -13.013 -4.789 5.570 1.00 94.69 122 PRO A CA 1
ATOM 917 C C . PRO A 1 122 ? -12.366 -5.462 4.359 1.00 94.69 122 PRO A C 1
ATOM 919 O O . PRO A 1 122 ? -11.611 -6.426 4.491 1.00 94.69 122 PRO A O 1
ATOM 922 N N . VAL A 1 123 ? -12.663 -4.953 3.169 1.00 94.88 123 VAL A N 1
ATOM 923 C CA . VAL A 1 123 ? -12.129 -5.461 1.905 1.00 94.88 123 VAL A CA 1
ATOM 924 C C . VAL A 1 123 ? -11.668 -4.318 1.016 1.00 94.88 123 VAL A C 1
ATOM 926 O O . VAL A 1 123 ? -12.255 -3.236 1.005 1.00 94.88 123 VAL A O 1
ATOM 929 N N . ALA A 1 124 ? -10.630 -4.592 0.234 1.00 95.06 124 ALA A N 1
ATOM 930 C CA . ALA A 1 124 ? -10.258 -3.778 -0.908 1.00 95.06 124 ALA A CA 1
ATOM 931 C C . ALA A 1 124 ? -10.664 -4.521 -2.181 1.00 95.06 124 ALA A C 1
ATOM 933 O O . ALA A 1 124 ? -10.233 -5.651 -2.412 1.00 95.06 124 ALA A O 1
ATOM 934 N N . VAL A 1 125 ? -11.498 -3.892 -3.001 1.00 93.69 125 VAL A N 1
ATOM 935 C CA . VAL A 1 125 ? -11.885 -4.409 -4.311 1.00 93.69 125 VAL A CA 1
ATOM 936 C C . VAL A 1 125 ? -11.021 -3.728 -5.357 1.00 93.69 125 VAL A C 1
ATOM 938 O O . VAL A 1 125 ? -11.021 -2.505 -5.489 1.00 93.69 125 VAL A O 1
ATOM 941 N N . VAL A 1 126 ? -10.278 -4.532 -6.112 1.00 91.38 126 VAL A N 1
ATOM 942 C CA . VAL A 1 126 ? -9.437 -4.063 -7.212 1.00 91.38 126 VAL A CA 1
ATOM 943 C C . VAL A 1 126 ? -9.819 -4.834 -8.458 1.00 91.38 126 VAL A C 1
ATOM 945 O O . VAL A 1 126 ? -9.833 -6.062 -8.459 1.00 91.38 126 VAL A O 1
ATOM 948 N N . SER A 1 127 ? -10.133 -4.112 -9.530 1.00 85.31 127 SER A N 1
ATOM 949 C CA . SER A 1 127 ? -10.341 -4.722 -10.838 1.00 85.31 127 SER A CA 1
ATOM 950 C C . SER A 1 127 ? -9.071 -4.600 -11.669 1.00 85.31 127 SER A C 1
ATOM 952 O O . SER A 1 127 ? -8.498 -3.518 -11.817 1.00 85.31 127 SER A O 1
ATOM 954 N N . GLY A 1 128 ? -8.636 -5.726 -12.223 1.00 79.31 128 GLY A N 1
ATOM 955 C CA . GLY A 1 128 ? -7.516 -5.780 -13.149 1.00 79.31 128 GLY A CA 1
ATOM 956 C C . GLY A 1 128 ? -7.968 -5.988 -14.588 1.00 79.31 128 GLY A C 1
ATOM 957 O O . GLY A 1 128 ? -9.072 -6.469 -14.847 1.00 79.31 128 GLY A O 1
ATOM 958 N N . THR A 1 129 ? -7.109 -5.641 -15.540 1.00 79.44 129 THR A N 1
ATOM 959 C CA . THR A 1 129 ? -7.231 -6.154 -16.910 1.00 79.44 129 THR A CA 1
ATOM 960 C C . THR A 1 129 ? -6.542 -7.512 -17.010 1.00 79.44 129 THR A C 1
ATOM 962 O O . THR A 1 129 ? -5.683 -7.831 -16.192 1.00 79.44 129 THR A O 1
ATOM 965 N N . GLY A 1 130 ? -6.897 -8.326 -18.009 1.00 68.56 130 GLY A N 1
ATOM 966 C CA . GLY A 1 130 ? -6.193 -9.587 -18.267 1.00 68.56 130 GLY A CA 1
ATOM 967 C C . GLY A 1 130 ? -4.690 -9.380 -18.499 1.00 68.56 130 GLY A C 1
ATOM 968 O O . GLY A 1 130 ? -4.238 -8.271 -18.796 1.00 68.56 130 GLY A O 1
ATOM 969 N N . LYS A 1 131 ? -3.903 -10.454 -18.373 1.00 63.59 131 LYS A N 1
ATOM 970 C CA . LYS A 1 131 ? -2.453 -10.403 -18.607 1.00 63.59 131 LYS A CA 1
ATOM 971 C C . LYS A 1 131 ? -2.152 -9.851 -20.006 1.00 63.59 131 LYS A C 1
ATOM 973 O O . LYS A 1 131 ? -2.720 -10.301 -21.000 1.00 63.59 131 LYS A O 1
ATOM 978 N N . SER A 1 132 ? -1.257 -8.867 -20.073 1.00 54.53 132 SER A N 1
ATOM 979 C CA . SER A 1 132 ? -0.773 -8.299 -21.331 1.00 54.53 132 SER A CA 1
ATOM 980 C C . SER A 1 132 ? 0.014 -9.367 -22.100 1.00 54.53 132 SER A C 1
ATOM 982 O O . SER A 1 132 ? 1.112 -9.739 -21.698 1.00 54.53 132 SER A O 1
ATOM 984 N N . ASN A 1 133 ? -0.531 -9.863 -23.215 1.00 44.41 133 ASN A N 1
ATOM 985 C CA . ASN A 1 133 ? 0.194 -10.692 -24.190 1.00 44.41 133 ASN A CA 1
ATOM 986 C C . ASN A 1 133 ? 1.025 -9.808 -25.133 1.00 44.41 133 ASN A C 1
ATOM 988 O O . ASN A 1 133 ? 0.984 -9.982 -26.355 1.00 44.41 133 ASN A O 1
ATOM 992 N N . ARG A 1 134 ? 1.749 -8.812 -24.607 1.00 51.50 134 ARG A N 1
ATOM 993 C CA . ARG A 1 134 ? 2.643 -8.011 -25.443 1.00 51.50 134 ARG A CA 1
ATOM 994 C C . ARG A 1 134 ? 3.831 -8.894 -25.823 1.00 51.50 134 ARG A C 1
ATOM 996 O O . ARG A 1 134 ? 4.826 -8.974 -25.112 1.00 51.50 134 ARG A O 1
ATOM 1003 N N . ALA A 1 135 ? 3.687 -9.625 -26.927 1.00 41.97 135 ALA A N 1
ATOM 1004 C CA . ALA A 1 135 ? 4.800 -10.293 -27.575 1.00 41.97 135 ALA A CA 1
ATOM 1005 C C . ALA A 1 135 ? 5.889 -9.237 -27.783 1.00 41.97 135 ALA A C 1
ATOM 1007 O O . ALA A 1 135 ? 5.634 -8.218 -28.431 1.00 41.97 135 ALA A O 1
ATOM 1008 N N . LYS A 1 136 ? 7.071 -9.447 -27.189 1.00 38.31 136 LYS A N 1
ATOM 1009 C CA . LYS A 1 136 ? 8.249 -8.637 -27.508 1.00 38.31 136 LYS A CA 1
ATOM 1010 C C . LYS A 1 136 ? 8.371 -8.596 -29.036 1.00 38.31 136 LYS A C 1
ATOM 1012 O O . LYS A 1 136 ? 8.375 -9.677 -29.634 1.00 38.31 136 LYS A O 1
ATOM 1017 N N . PRO A 1 137 ? 8.426 -7.416 -29.678 1.00 38.91 137 PRO A N 1
ATOM 1018 C CA . PRO A 1 137 ? 8.791 -7.375 -31.083 1.00 38.91 137 PRO A CA 1
ATOM 1019 C C . PRO A 1 137 ? 10.169 -8.034 -31.227 1.00 38.91 137 PRO A C 1
ATOM 1021 O O . PRO A 1 137 ? 11.065 -7.780 -30.418 1.00 38.91 137 PRO A O 1
ATOM 1024 N N . ALA A 1 138 ? 10.254 -8.963 -32.180 1.00 42.12 138 ALA A N 1
ATOM 1025 C CA . ALA A 1 138 ? 11.472 -9.684 -32.535 1.00 42.12 138 ALA A CA 1
ATOM 1026 C C . ALA A 1 138 ? 12.519 -8.752 -33.157 1.00 42.12 138 ALA A C 1
ATOM 1028 O O . ALA A 1 138 ? 12.106 -7.768 -33.816 1.00 42.12 138 ALA A O 1
#